Protein AF-A0A2M7GM64-F1 (afdb_monomer_lite)

Secondary structure (DSSP, 8-state):
-HHHHHHT--EEES-GGGT-SSHHHHHHHHHHH---EEETTBTT--HHHHHHHHHHHHHHHHHHHHHHHHHHHHHHHTT---S----HHHHHHHHHHHHHHHHHHHHHHHHHHHHHHHTT--SHHHHHHHHHHTT---TTSPPP-HHHHHHHHHHHH-

Structure (mmCIF, N/CA/C/O backbone):
data_AF-A0A2M7GM64-F1
#
_entry.id   AF-A0A2M7GM64-F1
#
loop_
_atom_site.group_PDB
_atom_site.id
_atom_site.type_symbol
_atom_site.label_atom_id
_atom_site.label_alt_id
_atom_site.label_comp_id
_atom_site.label_asym_id
_atom_site.label_entity_id
_atom_site.label_seq_id
_atom_site.pdbx_PDB_ins_code
_atom_site.Cartn_x
_atom_site.Cartn_y
_atom_site.Cartn_z
_atom_site.occupancy
_atom_site.B_iso_or_equiv
_atom_site.auth_seq_id
_atom_site.auth_comp_id
_atom_site.auth_asym_id
_atom_site.auth_atom_id
_atom_site.pdbx_PDB_model_num
AT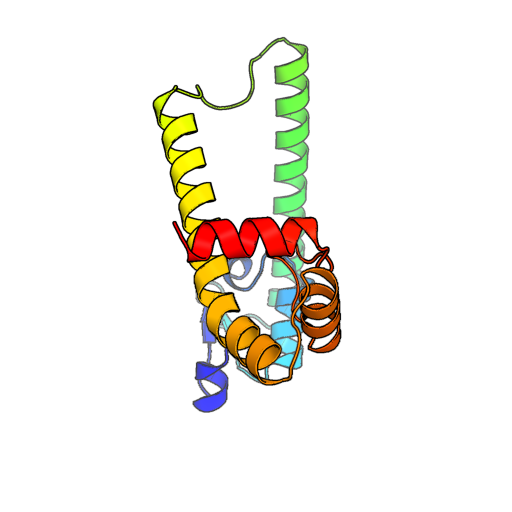OM 1 N N . MET A 1 1 ? -12.491 -4.111 -15.560 1.00 62.94 1 MET A N 1
ATOM 2 C CA . MET A 1 1 ? -12.936 -5.517 -15.694 1.00 62.94 1 MET A CA 1
ATOM 3 C C . MET A 1 1 ? -14.377 -5.752 -15.251 1.00 62.94 1 MET A C 1
ATOM 5 O O . MET A 1 1 ? -15.136 -6.250 -16.066 1.00 62.94 1 MET A O 1
ATOM 9 N N . ALA A 1 2 ? -14.797 -5.400 -14.023 1.00 67.88 2 ALA A N 1
ATOM 10 C CA . ALA A 1 2 ? -16.180 -5.653 -13.574 1.00 67.88 2 ALA A CA 1
ATOM 11 C C . ALA A 1 2 ? -17.247 -4.990 -14.472 1.00 67.88 2 ALA A C 1
ATOM 13 O O . ALA A 1 2 ? -18.184 -5.659 -14.893 1.00 67.88 2 ALA A O 1
ATOM 14 N N . ALA A 1 3 ? -17.039 -3.724 -14.851 1.00 73.88 3 ALA A N 1
ATOM 15 C CA . ALA A 1 3 ? -17.913 -3.019 -15.792 1.00 73.88 3 ALA A CA 1
ATOM 16 C C . ALA A 1 3 ? -17.928 -3.666 -17.192 1.00 73.88 3 ALA A C 1
ATOM 18 O O . ALA A 1 3 ? -18.992 -3.890 -17.756 1.00 73.88 3 ALA A O 1
ATOM 19 N N . CYS A 1 4 ? -16.761 -4.044 -17.727 1.00 74.38 4 CYS A N 1
ATOM 20 C CA . CYS A 1 4 ? -16.652 -4.684 -19.045 1.00 74.38 4 CYS A CA 1
ATOM 21 C C . CYS A 1 4 ? -17.359 -6.047 -19.091 1.00 74.38 4 CYS A C 1
ATOM 23 O O . CYS A 1 4 ? -18.018 -6.349 -20.080 1.00 74.38 4 CYS A O 1
ATOM 25 N N . ARG A 1 5 ? -17.287 -6.837 -18.008 1.00 72.19 5 ARG A N 1
ATOM 26 C CA . ARG A 1 5 ? -18.014 -8.113 -17.893 1.00 72.19 5 ARG A CA 1
ATOM 27 C C . ARG A 1 5 ? -19.528 -7.924 -17.889 1.00 72.19 5 ARG A C 1
ATOM 29 O O . ARG A 1 5 ? -20.221 -8.667 -18.572 1.00 72.19 5 ARG A O 1
ATOM 36 N N . GLY A 1 6 ? -20.034 -6.929 -17.157 1.00 75.00 6 GLY A N 1
ATOM 37 C CA . GLY A 1 6 ? -21.468 -6.619 -17.138 1.00 75.00 6 GLY A CA 1
ATOM 38 C C . GLY A 1 6 ? -21.998 -6.138 -18.492 1.00 75.00 6 GLY A C 1
ATOM 39 O O . GLY A 1 6 ? -23.138 -6.422 -18.838 1.00 75.00 6 GLY A O 1
ATOM 40 N N . LEU A 1 7 ? -21.152 -5.461 -19.274 1.00 80.12 7 LEU A N 1
ATOM 41 C CA . LEU A 1 7 ? -21.513 -4.863 -20.562 1.00 80.12 7 LEU A CA 1
ATOM 42 C C . LEU A 1 7 ? -21.130 -5.712 -21.785 1.00 80.12 7 LEU A C 1
ATOM 44 O O . LEU A 1 7 ? -21.384 -5.283 -22.905 1.00 80.12 7 LEU A O 1
ATOM 48 N N . ARG A 1 8 ? -20.493 -6.881 -21.597 1.00 76.25 8 ARG A N 1
ATOM 49 C CA . ARG A 1 8 ? -19.881 -7.680 -22.683 1.00 76.25 8 ARG A CA 1
ATOM 50 C C . ARG A 1 8 ? -19.005 -6.834 -23.624 1.00 76.25 8 ARG A C 1
ATOM 52 O O . ARG A 1 8 ? -19.008 -7.022 -24.836 1.00 76.25 8 ARG A O 1
ATOM 59 N N . ALA A 1 9 ? -18.276 -5.880 -23.054 1.00 82.62 9 ALA A N 1
ATOM 60 C CA . ALA A 1 9 ? -17.474 -4.920 -23.801 1.00 82.62 9 ALA A CA 1
ATOM 61 C C . ALA A 1 9 ? -16.009 -5.366 -23.904 1.00 82.62 9 ALA A C 1
ATOM 63 O O . ALA A 1 9 ? -15.458 -5.912 -22.947 1.00 82.62 9 ALA A O 1
ATOM 64 N N . THR A 1 10 ? -15.364 -5.056 -25.030 1.00 81.06 10 THR A N 1
ATOM 65 C CA . THR A 1 10 ? -13.920 -5.239 -25.244 1.00 81.06 10 THR A CA 1
ATOM 66 C C . THR A 1 10 ? -13.122 -4.223 -24.428 1.00 81.06 10 THR A C 1
ATOM 68 O O . THR A 1 10 ? -13.407 -3.024 -24.450 1.00 81.06 10 THR A O 1
ATOM 71 N N . LEU A 1 11 ? -12.099 -4.686 -23.712 1.00 84.50 11 LEU A N 1
ATOM 72 C CA . LEU A 1 11 ? -11.176 -3.824 -22.984 1.00 84.50 11 LEU A CA 1
ATOM 73 C C . LEU A 1 11 ? -10.037 -3.391 -23.911 1.00 84.50 11 LEU A C 1
ATOM 75 O O . LEU A 1 11 ? -9.201 -4.207 -24.287 1.00 84.50 11 LEU A O 1
ATOM 79 N N . ILE A 1 12 ? -9.972 -2.100 -24.229 1.00 85.75 12 ILE A N 1
ATOM 80 C CA . ILE A 1 12 ? -8.850 -1.525 -24.977 1.00 85.75 12 ILE A CA 1
ATOM 81 C C . ILE A 1 12 ? -7.821 -0.982 -23.990 1.00 85.75 12 ILE A C 1
ATOM 83 O O . ILE A 1 12 ? -8.150 -0.186 -23.107 1.00 85.75 12 ILE A O 1
ATOM 87 N N . VAL A 1 13 ? -6.567 -1.399 -24.140 1.00 85.12 13 VAL A N 1
ATOM 88 C CA . VAL A 1 13 ? -5.454 -0.964 -23.293 1.00 85.12 13 VAL A CA 1
ATOM 89 C C . VAL A 1 13 ? -4.352 -0.390 -24.169 1.00 85.12 13 VAL A C 1
ATOM 91 O O . VAL A 1 13 ? -4.024 -0.953 -25.203 1.00 85.12 13 VAL A O 1
ATOM 94 N N . ALA A 1 14 ? -3.747 0.726 -23.761 1.00 85.88 14 ALA A N 1
ATOM 95 C CA . ALA A 1 14 ? -2.684 1.349 -24.549 1.00 85.88 14 ALA A CA 1
ATOM 96 C C . ALA A 1 14 ? -1.501 0.390 -24.791 1.00 85.88 14 ALA A C 1
ATOM 98 O O . ALA A 1 14 ? -1.072 0.233 -25.927 1.00 85.88 14 ALA A O 1
ATOM 99 N N . LYS A 1 15 ? -1.011 -0.270 -23.730 1.00 78.81 15 LYS A N 1
ATOM 100 C CA . LYS A 1 15 ? 0.171 -1.148 -23.742 1.00 78.81 15 LYS A CA 1
ATOM 101 C C . LYS A 1 15 ? 0.041 -2.309 -22.746 1.00 78.81 15 LYS A C 1
ATOM 103 O O . LYS A 1 15 ? -0.656 -2.173 -21.738 1.00 78.81 15 LYS A O 1
ATOM 108 N N . ALA A 1 16 ? 0.751 -3.416 -22.977 1.00 71.44 16 ALA A N 1
ATOM 109 C CA . ALA A 1 16 ? 0.703 -4.619 -22.130 1.00 71.44 16 ALA A CA 1
ATOM 110 C C . ALA A 1 16 ? 1.081 -4.367 -20.654 1.00 71.44 16 ALA A C 1
ATOM 112 O O . ALA A 1 16 ? 0.449 -4.916 -19.749 1.00 71.44 16 ALA A O 1
ATOM 113 N N . ASP A 1 17 ? 2.030 -3.462 -20.388 1.00 71.62 17 ASP A N 1
ATOM 114 C CA . ASP A 1 17 ? 2.485 -3.096 -19.036 1.00 71.62 17 ASP A CA 1
ATOM 115 C C . ASP A 1 17 ? 1.405 -2.422 -18.168 1.00 71.62 17 ASP A C 1
ATOM 117 O O . ASP A 1 17 ? 1.552 -2.319 -16.947 1.00 71.62 17 ASP A O 1
ATOM 121 N N . ARG A 1 18 ? 0.294 -1.981 -18.772 1.00 76.19 18 ARG A N 1
ATOM 122 C CA . ARG A 1 18 ? -0.813 -1.314 -18.069 1.00 76.19 18 ARG A CA 1
ATOM 123 C C . ARG A 1 18 ? -1.845 -2.272 -17.491 1.00 76.19 18 ARG A C 1
ATOM 125 O O . ARG A 1 18 ? -2.623 -1.855 -16.636 1.00 76.19 18 ARG A O 1
ATOM 132 N N . LEU A 1 19 ? -1.837 -3.538 -17.906 1.00 73.75 19 LEU A N 1
ATOM 133 C CA . LEU A 1 19 ? -2.772 -4.546 -17.403 1.00 73.75 19 LEU A CA 1
ATOM 134 C C . LEU A 1 19 ? -2.315 -5.138 -16.057 1.00 73.75 19 LEU A C 1
ATOM 136 O O . LEU A 1 19 ? -3.130 -5.498 -15.208 1.00 73.75 19 LEU A O 1
ATOM 140 N N . GLY A 1 20 ? -1.002 -5.209 -15.827 1.00 70.56 20 GLY A N 1
ATOM 141 C CA . GLY A 1 20 ? -0.449 -5.734 -14.587 1.00 70.56 20 GLY A CA 1
ATOM 142 C C . GLY A 1 20 ? 1.075 -5.691 -14.540 1.00 70.56 20 GLY A C 1
ATOM 143 O O . GLY A 1 20 ? 1.751 -5.760 -15.555 1.00 70.56 20 GLY A O 1
ATOM 144 N N . ARG A 1 21 ? 1.628 -5.635 -13.323 1.00 68.88 21 ARG A N 1
ATOM 145 C CA . ARG A 1 21 ? 3.086 -5.647 -13.083 1.00 68.88 21 ARG A CA 1
ATOM 146 C C . ARG A 1 21 ? 3.740 -7.030 -13.236 1.00 68.88 21 ARG A C 1
ATOM 148 O O . ARG A 1 21 ? 4.942 -7.150 -13.043 1.00 68.88 21 ARG A O 1
ATOM 155 N N . ARG A 1 22 ? 2.947 -8.079 -13.470 1.00 78.44 22 ARG A N 1
ATOM 156 C CA . ARG A 1 22 ? 3.386 -9.478 -13.562 1.00 78.44 22 ARG A CA 1
ATOM 157 C C . ARG A 1 22 ? 2.746 -10.116 -14.786 1.00 78.44 22 ARG A C 1
ATOM 159 O O . ARG A 1 22 ? 1.529 -10.023 -14.930 1.00 78.44 22 ARG A O 1
ATOM 166 N N . ALA A 1 23 ? 3.536 -10.813 -15.592 1.00 77.12 23 ALA A N 1
ATOM 167 C CA . ALA A 1 23 ? 3.078 -11.546 -16.765 1.00 77.12 23 ALA A CA 1
ATOM 168 C C . ALA A 1 23 ? 2.011 -12.587 -16.402 1.00 77.12 23 ALA A C 1
ATOM 170 O O . ALA A 1 23 ? 0.998 -12.687 -17.082 1.00 77.12 23 ALA A O 1
ATOM 171 N N . SER A 1 24 ? 2.162 -13.267 -15.259 1.00 78.31 24 SER A N 1
ATOM 172 C CA . SER A 1 24 ? 1.155 -14.211 -14.754 1.00 78.31 24 SER A CA 1
ATOM 173 C C . SER A 1 24 ? -0.203 -13.565 -14.477 1.00 78.31 24 SER A C 1
ATOM 175 O O . SER A 1 24 ? -1.231 -14.217 -14.612 1.00 78.31 24 SER A O 1
ATOM 177 N N . HIS A 1 25 ? -0.226 -12.279 -14.116 1.00 77.94 25 HIS A N 1
ATOM 178 C CA . HIS A 1 25 ? -1.478 -11.550 -13.950 1.00 77.94 25 HIS A CA 1
ATOM 179 C C . HIS A 1 25 ? -2.096 -11.209 -15.307 1.00 77.94 25 HIS A C 1
ATOM 181 O O . HIS A 1 25 ? -3.303 -11.317 -15.450 1.00 77.94 25 HIS A O 1
ATOM 187 N N . VAL A 1 26 ? -1.287 -10.839 -16.303 1.00 76.94 26 VAL A N 1
ATOM 188 C CA . VAL A 1 26 ? -1.772 -10.553 -17.663 1.00 76.94 26 VAL A CA 1
ATOM 189 C C . VAL A 1 26 ? -2.371 -11.807 -18.299 1.00 76.94 26 VAL A C 1
ATOM 191 O O . VAL A 1 26 ? -3.513 -11.770 -18.742 1.00 76.94 26 VAL A O 1
ATOM 194 N N . LEU A 1 27 ? -1.648 -12.926 -18.248 1.00 76.56 27 LEU A N 1
ATOM 195 C CA . LEU A 1 27 ? -2.114 -14.224 -18.742 1.00 76.56 27 LEU A CA 1
ATOM 196 C C . LEU A 1 27 ? -3.354 -14.700 -17.983 1.00 76.56 27 LEU A C 1
ATOM 198 O O . LEU A 1 27 ? -4.373 -15.000 -18.589 1.00 76.56 27 LEU A O 1
ATOM 202 N N . GLY A 1 28 ? -3.328 -14.634 -16.648 1.00 77.38 28 GLY A N 1
ATOM 203 C CA . GLY A 1 28 ? -4.492 -14.978 -15.838 1.00 77.38 28 GLY A CA 1
ATOM 204 C C . GLY A 1 28 ? -5.711 -14.094 -16.116 1.00 77.38 28 GLY A C 1
ATOM 205 O O . GLY A 1 28 ? -6.836 -14.533 -15.897 1.00 77.38 28 GLY A O 1
ATOM 206 N N . LEU A 1 29 ? -5.528 -12.862 -16.596 1.00 75.44 29 LEU A N 1
ATOM 207 C CA . LEU A 1 29 ? -6.640 -12.017 -17.021 1.00 75.44 29 LEU A CA 1
ATOM 208 C C . LEU A 1 29 ? -7.178 -12.449 -18.384 1.00 75.44 29 LEU A C 1
ATOM 210 O O . LEU A 1 29 ? -8.394 -12.505 -18.524 1.00 75.44 29 LEU A O 1
ATOM 214 N N . ILE A 1 30 ? -6.323 -12.780 -19.346 1.00 73.94 30 ILE A N 1
ATOM 215 C CA . ILE A 1 30 ? -6.754 -13.285 -20.659 1.00 73.94 30 ILE A CA 1
ATOM 216 C C . ILE A 1 30 ? -7.531 -14.598 -20.479 1.00 73.94 30 ILE A C 1
ATOM 218 O O . ILE A 1 30 ? -8.669 -14.694 -20.932 1.00 73.94 30 ILE A O 1
ATOM 222 N N . ASP A 1 31 ? -6.998 -15.523 -19.678 1.00 73.50 31 ASP A N 1
ATOM 223 C CA . ASP A 1 31 ? -7.591 -16.848 -19.471 1.00 73.50 31 ASP A CA 1
ATOM 224 C C . ASP A 1 31 ? -8.890 -16.814 -18.644 1.00 73.50 31 ASP A C 1
ATOM 226 O O . ASP A 1 31 ? -9.861 -17.492 -18.970 1.00 73.50 31 ASP A O 1
ATOM 230 N N . ASN A 1 32 ? -8.941 -16.034 -17.553 1.00 68.25 32 ASN A N 1
ATOM 231 C CA . ASN A 1 32 ? -10.033 -16.148 -16.571 1.00 68.25 32 ASN A CA 1
ATOM 232 C C . ASN A 1 32 ? -11.127 -15.083 -16.699 1.00 68.25 32 ASN A C 1
ATOM 234 O O . ASN A 1 32 ? -12.148 -15.169 -16.013 1.00 68.25 32 ASN A O 1
ATOM 238 N N . SER A 1 33 ? -10.915 -14.013 -17.471 1.00 62.91 33 SER A N 1
ATOM 239 C CA . SER A 1 33 ? -11.844 -12.877 -17.434 1.00 62.91 33 SER A CA 1
ATOM 240 C C . SER A 1 33 ? -12.971 -12.945 -18.460 1.00 62.91 33 SER A C 1
ATOM 242 O O . SER A 1 33 ? -13.962 -12.241 -18.259 1.00 62.91 33 SER A O 1
ATOM 244 N N . ASN A 1 34 ? -12.855 -13.786 -19.497 1.00 66.88 34 ASN A N 1
ATOM 245 C CA . ASN A 1 34 ? -13.790 -13.884 -20.628 1.00 66.88 34 ASN A CA 1
ATOM 246 C C . ASN A 1 34 ? -14.123 -12.514 -21.268 1.00 66.88 34 ASN A C 1
ATOM 248 O O . ASN A 1 34 ? -15.201 -12.315 -21.827 1.00 66.88 34 ASN A O 1
ATOM 252 N N . VAL A 1 35 ? -13.220 -11.537 -21.118 1.00 73.94 35 VAL A N 1
ATOM 253 C CA . VAL A 1 35 ? -13.314 -10.191 -21.690 1.00 73.94 35 VAL A CA 1
ATOM 254 C C . VAL A 1 35 ? -12.267 -10.107 -22.796 1.00 73.94 35 VAL A C 1
ATOM 256 O O . VAL A 1 35 ? -11.088 -10.278 -22.488 1.00 73.94 35 VAL A O 1
ATOM 259 N N . PRO A 1 36 ? -12.648 -9.805 -24.050 1.00 74.81 36 PRO A N 1
ATOM 260 C CA . PRO A 1 36 ? -11.676 -9.581 -25.111 1.00 74.81 36 PRO A CA 1
ATOM 261 C C . PRO A 1 36 ? -10.789 -8.389 -24.745 1.00 74.81 36 PRO A C 1
ATOM 263 O O . PRO A 1 36 ? -11.302 -7.310 -24.430 1.00 74.81 36 PRO A O 1
ATOM 266 N N . VAL A 1 37 ? -9.469 -8.574 -24.758 1.00 78.94 37 VAL A N 1
ATOM 267 C CA . VAL A 1 37 ? -8.497 -7.508 -24.487 1.00 78.94 37 VAL A CA 1
ATOM 268 C C . VAL A 1 37 ? -7.776 -7.170 -25.782 1.00 78.94 37 VAL A C 1
ATOM 270 O O . VAL A 1 37 ? -7.166 -8.038 -26.392 1.00 78.94 37 VAL A O 1
ATOM 273 N N . VAL A 1 38 ? -7.826 -5.902 -26.184 1.00 82.81 38 VAL A N 1
ATOM 274 C CA . VAL A 1 38 ? -7.111 -5.397 -27.360 1.00 82.81 38 VAL A CA 1
ATOM 275 C C . VAL A 1 38 ? -6.074 -4.386 -26.902 1.00 82.81 38 VAL A C 1
ATOM 277 O O . VAL A 1 38 ? -6.387 -3.432 -26.185 1.00 82.81 38 VAL A O 1
ATOM 280 N N . PHE A 1 39 ? -4.831 -4.573 -27.334 1.00 85.31 39 PHE A N 1
ATOM 281 C CA . PHE A 1 39 ? -3.771 -3.605 -27.091 1.00 85.31 39 PHE A CA 1
ATOM 282 C C . PHE A 1 39 ? -3.686 -2.632 -28.262 1.00 85.31 39 PHE A C 1
ATOM 284 O O . PHE A 1 39 ? -3.498 -3.051 -29.398 1.00 85.31 39 PHE A O 1
ATOM 291 N N . ALA A 1 40 ? -3.793 -1.329 -28.001 1.00 85.00 40 ALA A N 1
ATOM 292 C CA . ALA A 1 40 ? -3.777 -0.308 -29.051 1.00 85.00 40 ALA A CA 1
ATOM 293 C C . ALA A 1 40 ? -2.464 -0.311 -29.857 1.00 85.00 40 ALA A C 1
ATOM 295 O O . ALA A 1 40 ? -2.472 -0.037 -31.051 1.00 85.00 40 ALA A O 1
ATOM 296 N N . GLU A 1 41 ? -1.343 -0.662 -29.220 1.00 84.69 41 GLU A N 1
ATOM 297 C CA . GLU A 1 41 ? -0.049 -0.836 -29.893 1.00 84.69 41 GLU A CA 1
ATOM 298 C C . GLU A 1 41 ? 0.046 -2.096 -30.758 1.00 84.69 41 GLU A C 1
ATOM 300 O O . GLU A 1 41 ? 0.913 -2.175 -31.625 1.00 84.69 41 GLU A O 1
ATOM 305 N N . MET A 1 42 ? -0.790 -3.101 -30.497 1.00 82.00 42 MET A N 1
ATOM 306 C CA . MET A 1 42 ? -0.780 -4.372 -31.219 1.00 82.00 42 MET A CA 1
ATOM 307 C C . MET A 1 42 ? -2.218 -4.864 -31.428 1.00 82.00 42 MET A C 1
ATOM 309 O O . MET A 1 42 ? -2.639 -5.828 -30.786 1.00 82.00 42 MET A O 1
ATOM 313 N N . PRO A 1 43 ? -2.997 -4.204 -32.304 1.00 82.06 43 PRO A N 1
ATOM 314 C CA . PRO A 1 43 ? -4.434 -4.461 -32.408 1.00 82.06 43 PRO A CA 1
ATOM 315 C C . PRO A 1 43 ? -4.782 -5.895 -32.822 1.00 82.06 43 PRO A C 1
ATOM 317 O O . PRO A 1 43 ? -5.850 -6.386 -32.477 1.00 82.06 43 PRO A O 1
ATOM 320 N N . ASN A 1 44 ? -3.864 -6.557 -33.533 1.00 84.19 44 ASN A N 1
ATOM 321 C CA . ASN A 1 44 ? -4.037 -7.900 -34.088 1.00 84.19 44 ASN A CA 1
ATOM 322 C C . ASN A 1 44 ? -3.152 -8.951 -33.396 1.00 84.19 44 ASN A C 1
ATOM 324 O O . ASN A 1 44 ? -2.942 -10.020 -33.964 1.00 84.19 44 ASN A O 1
ATOM 328 N N . ALA A 1 45 ? -2.573 -8.642 -32.230 1.00 81.44 45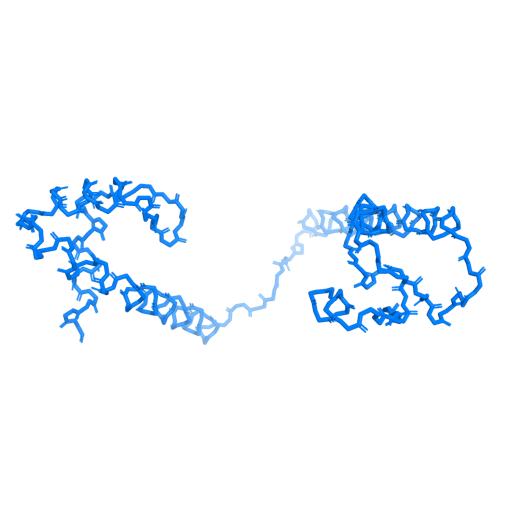 ALA A N 1
ATOM 329 C CA . ALA A 1 45 ? -1.722 -9.601 -31.535 1.00 81.44 45 ALA A CA 1
ATOM 330 C C . ALA A 1 45 ? -2.538 -10.793 -31.028 1.00 81.44 45 ALA A C 1
ATOM 332 O O . ALA A 1 45 ? -3.581 -10.631 -30.397 1.00 81.44 45 ALA A O 1
ATOM 333 N N . SER A 1 46 ? -2.016 -11.985 -31.276 1.00 83.12 46 SER A N 1
ATOM 334 C CA . SER A 1 46 ? -2.479 -13.228 -30.674 1.00 83.12 46 SER A CA 1
ATOM 335 C C . SER A 1 46 ? -2.192 -13.266 -29.171 1.00 83.12 46 SER A C 1
ATOM 337 O O . SER A 1 46 ? -1.266 -12.616 -28.672 1.00 83.12 46 SER A O 1
ATOM 339 N N . ASP A 1 47 ? -2.932 -14.103 -28.443 1.00 78.44 47 ASP A N 1
ATOM 340 C CA . ASP A 1 47 ? -2.721 -14.314 -27.004 1.00 78.44 47 ASP A CA 1
ATOM 341 C C . ASP A 1 47 ? -1.285 -14.768 -26.689 1.00 78.44 47 ASP A C 1
ATOM 343 O O . ASP A 1 47 ? -0.699 -14.353 -25.686 1.00 78.44 47 ASP A O 1
ATOM 347 N N . LEU A 1 48 ? -0.677 -15.555 -27.587 1.00 82.31 48 LEU A N 1
ATOM 348 C CA . LEU A 1 48 ? 0.724 -15.968 -27.494 1.00 82.31 48 LEU A CA 1
ATOM 349 C C . LEU A 1 48 ? 1.673 -14.763 -27.548 1.00 82.31 48 LEU A C 1
ATOM 351 O O . LEU A 1 48 ? 2.564 -14.643 -26.706 1.00 82.31 48 LEU A O 1
ATOM 355 N N . GLU A 1 49 ? 1.490 -13.862 -28.512 1.00 83.12 49 GLU A N 1
ATOM 356 C CA . GLU A 1 49 ? 2.326 -12.664 -28.666 1.00 83.12 49 GLU A CA 1
ATOM 357 C C . GLU A 1 49 ? 2.183 -11.722 -27.469 1.00 83.12 49 GLU A C 1
ATOM 359 O O . GLU A 1 49 ? 3.180 -11.189 -26.970 1.00 83.12 49 GLU A O 1
ATOM 364 N N . ILE A 1 50 ? 0.959 -11.566 -26.961 1.00 80.75 50 ILE A N 1
ATOM 365 C CA . ILE A 1 50 ? 0.677 -10.795 -25.748 1.00 80.75 50 ILE A CA 1
ATOM 366 C C . ILE A 1 50 ? 1.399 -11.416 -24.547 1.00 80.75 50 ILE A C 1
ATOM 368 O O . ILE A 1 50 ? 2.049 -10.702 -23.779 1.00 80.75 50 ILE A O 1
ATOM 372 N N . GLY A 1 51 ? 1.329 -12.741 -24.400 1.00 80.50 51 GLY A N 1
ATOM 373 C CA . GLY A 1 51 ? 2.000 -13.484 -23.339 1.00 80.50 51 GLY A CA 1
ATOM 374 C C . GLY A 1 51 ? 3.519 -13.335 -23.379 1.00 80.50 51 GLY A C 1
ATOM 375 O O . GLY A 1 51 ? 4.130 -12.954 -22.378 1.00 80.50 51 GLY A O 1
ATOM 376 N N . ILE A 1 52 ? 4.128 -13.562 -24.546 1.00 85.38 52 ILE A N 1
ATOM 377 C CA . ILE A 1 52 ? 5.573 -13.399 -24.758 1.00 85.38 52 ILE A CA 1
ATOM 378 C C . ILE A 1 52 ? 5.995 -11.967 -24.427 1.00 85.38 52 ILE A C 1
ATOM 380 O O . ILE A 1 52 ? 6.943 -11.759 -23.669 1.00 85.38 52 ILE A O 1
ATOM 384 N N . ARG A 1 53 ? 5.268 -10.962 -24.928 1.00 80.62 53 ARG A N 1
ATOM 385 C CA . ARG A 1 53 ? 5.586 -9.557 -24.656 1.00 80.62 53 ARG A CA 1
ATOM 386 C C . ARG A 1 53 ? 5.434 -9.209 -23.175 1.00 80.62 53 ARG A C 1
ATOM 388 O O . ARG A 1 53 ? 6.262 -8.469 -22.647 1.00 80.62 53 ARG A O 1
ATOM 395 N N . ALA A 1 54 ? 4.432 -9.753 -22.487 1.00 81.94 54 ALA A N 1
ATOM 396 C CA . ALA A 1 54 ? 4.267 -9.556 -21.049 1.00 81.94 54 ALA A CA 1
ATOM 397 C C . ALA A 1 54 ? 5.441 -10.150 -20.250 1.00 81.94 54 ALA A C 1
ATOM 399 O O . ALA A 1 54 ? 5.910 -9.526 -19.296 1.00 81.94 54 ALA A O 1
ATOM 400 N N . ILE A 1 55 ? 5.943 -11.323 -20.653 1.00 85.69 55 ILE A N 1
ATOM 401 C CA . ILE A 1 55 ? 7.126 -11.956 -20.047 1.00 85.69 55 ILE A CA 1
ATOM 402 C C . ILE A 1 55 ? 8.374 -11.100 -20.284 1.00 85.69 55 ILE A C 1
ATOM 404 O O . ILE A 1 55 ? 9.092 -10.800 -19.331 1.00 85.69 55 ILE A O 1
ATOM 408 N N . LEU A 1 56 ? 8.599 -10.655 -21.524 1.00 85.94 56 LEU A N 1
ATOM 409 C CA . LEU A 1 56 ? 9.734 -9.796 -21.872 1.00 85.94 56 LEU A CA 1
ATOM 410 C C . LEU A 1 56 ? 9.717 -8.480 -21.082 1.00 85.94 56 LEU A C 1
ATOM 412 O O . LEU A 1 56 ? 10.729 -8.102 -20.499 1.00 85.94 56 LEU A O 1
ATOM 416 N N . ALA A 1 57 ? 8.559 -7.822 -20.989 1.00 82.69 57 ALA A N 1
ATOM 417 C CA . ALA A 1 57 ? 8.409 -6.587 -20.223 1.00 82.69 57 ALA A CA 1
ATOM 418 C C . ALA A 1 57 ? 8.670 -6.793 -18.719 1.00 82.69 57 ALA A C 1
ATOM 420 O O . ALA A 1 57 ? 9.269 -5.940 -18.060 1.00 82.69 57 ALA A O 1
ATOM 421 N N . GLN A 1 58 ? 8.239 -7.929 -18.155 1.00 85.25 58 GLN A N 1
ATOM 422 C CA . GLN A 1 58 ? 8.531 -8.269 -16.762 1.00 85.25 58 GLN A CA 1
ATOM 423 C C . GLN A 1 58 ? 10.037 -8.460 -16.535 1.00 85.25 58 GLN A C 1
ATOM 425 O O . GLN A 1 58 ? 10.565 -7.991 -15.524 1.00 85.25 58 GLN A O 1
ATOM 430 N N . GLU A 1 59 ? 10.715 -9.143 -17.453 1.00 89.56 59 GLU A N 1
ATOM 431 C CA . GLU A 1 59 ? 12.153 -9.385 -17.369 1.00 89.56 59 GLU A CA 1
ATOM 432 C C . GLU A 1 59 ? 12.956 -8.087 -17.502 1.00 89.56 59 GLU A C 1
ATOM 434 O O . GLU A 1 59 ? 13.841 -7.819 -16.690 1.00 89.56 59 GLU A O 1
ATOM 439 N N . GLU A 1 60 ? 12.588 -7.215 -18.440 1.00 87.62 60 GLU A N 1
ATOM 440 C CA . GLU A 1 60 ? 13.194 -5.890 -18.580 1.00 87.62 60 GLU A CA 1
ATOM 441 C C . GLU A 1 60 ? 13.051 -5.069 -17.288 1.00 87.62 60 GLU A C 1
ATOM 443 O O . GLU A 1 60 ? 14.029 -4.520 -16.772 1.00 87.62 60 GLU A O 1
ATOM 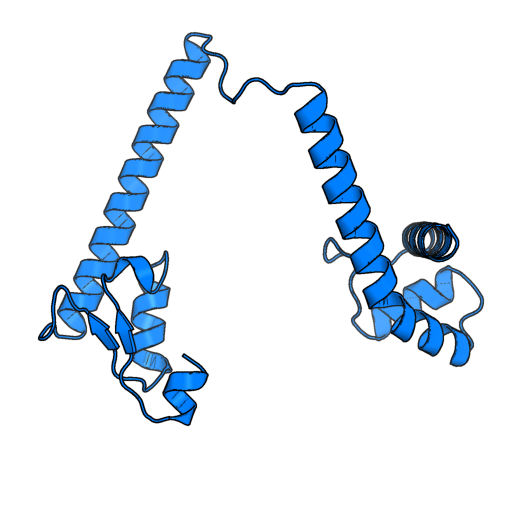448 N N . ALA A 1 61 ? 11.855 -5.049 -16.694 1.00 86.19 61 ALA A N 1
ATOM 449 C CA . ALA A 1 61 ? 11.621 -4.367 -15.425 1.00 86.19 61 ALA A CA 1
ATOM 450 C C . ALA A 1 61 ? 12.468 -4.953 -14.277 1.00 86.19 61 ALA A C 1
ATOM 452 O O . ALA A 1 61 ? 12.964 -4.202 -13.425 1.00 86.19 61 ALA A O 1
ATOM 453 N N . ARG A 1 62 ? 12.660 -6.281 -14.251 1.00 89.81 62 ARG A N 1
ATOM 454 C CA . ARG A 1 62 ? 13.530 -6.962 -13.280 1.00 89.81 62 ARG A CA 1
ATOM 455 C C . ARG A 1 62 ? 14.982 -6.515 -13.448 1.00 89.81 62 ARG A C 1
ATOM 457 O O . ARG A 1 62 ? 15.586 -6.082 -12.465 1.00 89.81 62 ARG A O 1
ATOM 464 N N . LEU A 1 63 ? 15.504 -6.536 -14.673 1.00 93.56 63 LEU A N 1
ATOM 465 C CA . LEU A 1 63 ? 16.878 -6.132 -14.988 1.00 93.56 63 LEU A CA 1
ATOM 466 C C . LEU A 1 63 ? 17.138 -4.657 -14.662 1.00 93.56 63 LEU A C 1
ATOM 468 O O . LEU A 1 63 ? 18.159 -4.329 -14.051 1.00 93.56 63 LEU A O 1
ATOM 472 N N . ILE A 1 64 ? 16.200 -3.763 -14.992 1.00 90.50 64 ILE A N 1
ATOM 473 C CA . ILE A 1 64 ? 16.275 -2.347 -14.601 1.00 90.50 64 ILE A CA 1
ATOM 474 C C . ILE A 1 64 ? 16.357 -2.238 -13.078 1.00 90.50 64 ILE A C 1
ATOM 476 O O . ILE A 1 64 ? 17.247 -1.566 -12.553 1.00 90.50 64 ILE A O 1
ATOM 480 N N . SER A 1 65 ? 15.480 -2.937 -12.349 1.00 92.12 65 SER A N 1
ATOM 481 C CA . SER A 1 65 ? 15.507 -2.917 -10.886 1.00 92.12 65 SER A CA 1
ATOM 482 C C . SER A 1 65 ? 16.835 -3.420 -10.323 1.00 92.12 65 SER A C 1
ATOM 484 O O . SER A 1 65 ? 17.318 -2.845 -9.346 1.00 92.12 65 SER A O 1
ATOM 486 N N . GLU A 1 66 ? 17.399 -4.489 -10.877 1.00 95.94 66 GLU A N 1
ATOM 487 C CA . GLU A 1 66 ? 18.670 -5.064 -10.432 1.00 95.94 66 GLU A CA 1
ATOM 488 C C . GLU A 1 66 ? 19.824 -4.098 -10.660 1.00 95.94 66 GLU A C 1
ATOM 490 O O . GLU A 1 66 ? 20.578 -3.799 -9.728 1.00 95.94 66 GLU A O 1
ATOM 495 N N . ARG A 1 67 ? 19.902 -3.519 -11.860 1.00 96.19 67 ARG A N 1
ATOM 496 C CA . ARG A 1 67 ? 20.919 -2.527 -12.204 1.00 96.19 67 ARG A CA 1
ATOM 497 C C . ARG A 1 67 ? 20.819 -1.294 -11.311 1.00 96.19 67 ARG A C 1
ATOM 499 O O . ARG A 1 67 ? 21.837 -0.837 -10.794 1.00 96.19 67 ARG A O 1
ATOM 506 N N . THR A 1 68 ? 19.612 -0.779 -11.070 1.00 95.00 68 THR A N 1
ATOM 507 C CA . THR A 1 68 ? 19.405 0.366 -10.174 1.00 95.00 68 THR A CA 1
ATOM 508 C C . THR A 1 68 ? 19.809 0.032 -8.741 1.00 95.00 68 THR A C 1
ATOM 510 O O . THR A 1 68 ? 20.514 0.820 -8.117 1.00 95.00 68 THR A O 1
ATOM 513 N N . LYS A 1 69 ? 19.426 -1.137 -8.212 1.00 94.75 69 LYS A N 1
ATOM 514 C CA . LYS A 1 69 ? 19.818 -1.563 -6.857 1.00 94.75 69 LYS A CA 1
ATOM 515 C C . LYS A 1 69 ? 21.334 -1.684 -6.719 1.00 94.75 69 LYS A C 1
ATOM 517 O O . LYS A 1 69 ? 21.881 -1.189 -5.737 1.00 94.75 69 LYS A O 1
ATOM 522 N N . SER A 1 70 ? 22.002 -2.280 -7.706 1.00 95.12 70 SER A N 1
ATOM 523 C CA . SER A 1 70 ? 23.463 -2.387 -7.744 1.00 95.12 70 SER A CA 1
ATOM 524 C C . SER A 1 70 ? 24.128 -1.005 -7.775 1.00 95.12 70 SER A C 1
ATOM 526 O O . SER A 1 70 ? 24.986 -0.701 -6.943 1.00 95.12 70 SER A O 1
ATOM 528 N N . ALA A 1 71 ? 23.657 -0.108 -8.647 1.00 94.62 71 ALA A N 1
ATOM 529 C CA . ALA A 1 71 ? 24.167 1.258 -8.738 1.00 94.62 71 ALA A CA 1
ATOM 530 C C . ALA A 1 71 ? 23.964 2.052 -7.434 1.00 94.62 71 ALA A C 1
ATOM 532 O O . ALA A 1 71 ? 24.877 2.752 -6.991 1.00 94.62 71 ALA A O 1
ATOM 533 N N . LEU A 1 72 ? 22.800 1.917 -6.790 1.00 94.69 72 LEU A N 1
ATOM 534 C CA . LEU A 1 72 ? 22.505 2.539 -5.498 1.00 94.69 72 LEU A CA 1
ATOM 535 C C . LEU A 1 72 ? 23.386 1.973 -4.379 1.00 94.69 72 LEU A C 1
ATOM 537 O O . LEU A 1 72 ? 23.890 2.740 -3.562 1.00 94.69 72 LEU A O 1
ATOM 541 N N . ALA A 1 73 ? 23.611 0.657 -4.344 1.00 93.81 73 ALA A N 1
ATOM 542 C CA . ALA A 1 73 ? 24.498 0.028 -3.367 1.00 93.81 73 ALA A CA 1
ATOM 543 C C . ALA A 1 73 ? 25.940 0.538 -3.510 1.00 93.81 73 ALA A C 1
ATOM 545 O O . ALA A 1 73 ? 26.555 0.922 -2.515 1.00 93.81 73 ALA A O 1
ATOM 546 N N . ALA A 1 74 ? 26.439 0.636 -4.744 1.00 94.94 74 ALA A N 1
ATOM 547 C CA . ALA A 1 74 ? 27.757 1.190 -5.032 1.00 94.94 74 ALA A CA 1
ATOM 548 C C . ALA A 1 74 ? 27.846 2.695 -4.711 1.00 94.94 74 ALA A C 1
ATOM 550 O O . ALA A 1 74 ? 28.861 3.171 -4.215 1.00 94.94 74 ALA A O 1
ATOM 551 N N . ALA A 1 75 ? 26.790 3.473 -4.964 1.00 91.88 75 ALA A N 1
ATOM 552 C CA . ALA A 1 75 ? 26.747 4.878 -4.559 1.00 91.88 75 ALA A CA 1
ATOM 553 C C . ALA A 1 75 ? 26.794 5.021 -3.030 1.00 91.88 75 ALA A C 1
ATOM 555 O O . ALA A 1 75 ? 27.542 5.846 -2.511 1.00 91.88 75 ALA A O 1
ATOM 556 N N . LYS A 1 76 ? 26.051 4.175 -2.308 1.00 92.62 76 LYS A N 1
ATOM 557 C CA . LYS A 1 76 ? 26.039 4.151 -0.844 1.00 92.62 76 LYS A CA 1
ATOM 558 C C . LYS A 1 76 ? 27.401 3.768 -0.261 1.00 92.62 76 LYS A C 1
ATOM 560 O O . LYS A 1 76 ? 27.817 4.390 0.710 1.00 92.62 76 LYS A O 1
ATOM 565 N N . SER A 1 77 ? 28.105 2.789 -0.840 1.00 92.19 77 SER A N 1
ATOM 566 C CA . SER A 1 77 ? 29.454 2.416 -0.382 1.00 92.19 77 SER A CA 1
ATOM 567 C C . SER A 1 77 ? 30.483 3.524 -0.623 1.00 92.19 77 SER A C 1
ATOM 569 O O . SER A 1 77 ? 31.382 3.699 0.190 1.00 92.19 77 SER A O 1
ATOM 571 N N . ARG A 1 78 ? 30.300 4.337 -1.673 1.00 93.75 78 ARG A N 1
ATOM 572 C CA . ARG A 1 78 ? 31.062 5.579 -1.905 1.00 93.75 78 ARG A CA 1
ATOM 573 C C . ARG A 1 78 ? 30.668 6.739 -0.976 1.00 93.75 78 ARG A C 1
ATOM 575 O O . ARG A 1 78 ? 31.165 7.845 -1.148 1.00 93.75 78 ARG A O 1
ATOM 582 N N . GLY A 1 79 ? 29.762 6.520 -0.022 1.00 89.25 79 GLY A N 1
ATOM 583 C CA . GLY A 1 79 ? 29.323 7.536 0.936 1.00 89.25 79 GLY A CA 1
ATOM 584 C C . GLY A 1 79 ? 28.200 8.450 0.440 1.00 89.25 79 GLY A C 1
ATOM 585 O O . GLY A 1 79 ? 27.849 9.405 1.131 1.00 89.25 79 GLY A O 1
ATOM 586 N N . ALA A 1 80 ? 27.589 8.178 -0.721 1.00 88.62 80 ALA A N 1
ATOM 587 C CA . ALA A 1 80 ? 26.447 8.963 -1.180 1.00 88.62 80 ALA A CA 1
ATOM 588 C C . ALA A 1 80 ? 25.241 8.756 -0.248 1.00 88.62 80 ALA A C 1
ATOM 590 O O . ALA A 1 80 ? 24.786 7.629 -0.016 1.00 88.62 80 ALA A O 1
ATOM 591 N N . LYS A 1 81 ? 24.683 9.858 0.263 1.00 85.44 81 LYS A N 1
ATOM 592 C CA . LYS A 1 81 ? 23.456 9.836 1.062 1.00 85.44 81 LYS A CA 1
ATOM 593 C C . LYS A 1 81 ? 22.260 9.583 0.144 1.00 85.44 81 LYS A C 1
ATOM 595 O O . LYS A 1 81 ? 21.879 10.443 -0.642 1.00 85.44 81 LYS A O 1
ATOM 600 N N . LEU A 1 82 ? 21.672 8.394 0.247 1.00 84.44 82 LEU A N 1
ATOM 601 C CA . LEU A 1 82 ? 20.459 8.035 -0.487 1.00 84.44 82 LEU A CA 1
ATOM 602 C C . LEU A 1 82 ? 19.201 8.547 0.234 1.00 84.44 82 LEU A C 1
ATOM 604 O O . LEU A 1 82 ? 19.120 8.507 1.463 1.00 84.44 82 LEU A O 1
ATOM 608 N N . GLY A 1 83 ? 18.198 8.956 -0.546 1.00 79.62 83 GLY A N 1
ATOM 609 C CA . GLY A 1 83 ? 16.938 9.530 -0.063 1.00 79.62 83 GLY A CA 1
ATOM 610 C C . GLY A 1 83 ? 16.872 11.051 -0.238 1.00 79.62 83 GLY A C 1
ATOM 611 O O . GLY A 1 83 ? 17.896 11.722 -0.300 1.00 79.62 83 GLY A O 1
ATOM 612 N N . GLY A 1 84 ? 15.656 11.594 -0.345 1.00 77.75 84 GLY A N 1
ATOM 613 C CA . GLY A 1 84 ? 15.442 13.042 -0.423 1.00 77.75 84 GLY A CA 1
ATOM 614 C C . GLY A 1 84 ? 15.710 13.748 0.915 1.00 77.75 84 GLY A C 1
ATOM 615 O O . GLY A 1 84 ? 15.677 13.095 1.967 1.00 77.75 84 GLY A O 1
ATOM 616 N N . PRO A 1 85 ? 15.965 15.070 0.909 1.00 68.38 85 PRO A N 1
ATOM 617 C CA . PRO A 1 85 ? 16.068 15.847 2.137 1.00 68.38 85 PRO A CA 1
ATOM 618 C C . PRO A 1 85 ? 14.730 15.779 2.875 1.00 68.38 85 PRO A C 1
ATOM 620 O O . PRO A 1 85 ? 13.723 16.292 2.393 1.00 68.38 85 PRO A O 1
ATOM 623 N N . ARG A 1 86 ? 14.717 15.119 4.038 1.00 74.94 86 ARG A N 1
ATOM 624 C CA . ARG A 1 86 ? 13.551 15.120 4.922 1.00 74.94 86 ARG A CA 1
ATOM 625 C C . ARG A 1 86 ? 13.547 16.401 5.737 1.00 74.94 86 ARG A C 1
ATOM 627 O O . ARG A 1 86 ? 14.345 16.536 6.661 1.00 74.94 86 ARG A O 1
ATOM 634 N N . THR A 1 87 ? 12.686 17.338 5.364 1.00 81.38 87 THR A N 1
ATOM 635 C CA . THR A 1 87 ? 12.450 18.571 6.124 1.00 81.38 87 THR A CA 1
ATOM 636 C C . THR A 1 87 ? 11.540 18.294 7.323 1.00 81.38 87 THR A C 1
ATOM 638 O O . THR A 1 87 ? 10.817 17.297 7.346 1.00 81.38 87 THR A O 1
ATOM 641 N N . ALA A 1 88 ? 11.555 19.178 8.327 1.00 81.62 88 ALA A N 1
ATOM 642 C CA . ALA A 1 88 ? 10.642 19.089 9.471 1.00 81.62 88 ALA A CA 1
ATOM 643 C C . ALA A 1 88 ? 9.162 19.058 9.031 1.00 81.62 88 ALA A C 1
ATOM 645 O O . ALA A 1 88 ? 8.398 18.234 9.527 1.00 81.62 88 ALA A O 1
ATOM 646 N N . ASP A 1 89 ? 8.800 19.860 8.023 1.00 84.38 89 ASP A N 1
ATOM 647 C CA . ASP A 1 89 ? 7.468 19.877 7.396 1.00 84.38 89 ASP A CA 1
ATOM 648 C C . ASP A 1 89 ? 7.071 18.503 6.821 1.00 84.38 89 ASP A C 1
ATOM 650 O O . ASP A 1 89 ? 5.952 18.042 7.029 1.00 84.38 89 ASP A O 1
ATOM 654 N N . GLN A 1 90 ? 7.994 17.772 6.186 1.00 80.56 90 GLN A N 1
ATOM 655 C CA . GLN A 1 90 ? 7.689 16.428 5.678 1.00 80.56 90 GLN A CA 1
ATOM 656 C C . GLN A 1 90 ? 7.399 15.422 6.798 1.00 80.56 90 GLN A C 1
ATOM 658 O O . GLN A 1 90 ? 6.544 14.550 6.626 1.00 80.56 90 GLN A O 1
ATOM 663 N N . TYR A 1 91 ? 8.081 15.526 7.943 1.00 81.06 91 TYR A N 1
ATOM 664 C CA . TYR A 1 91 ? 7.778 14.686 9.105 1.00 81.06 91 TYR A CA 1
ATOM 665 C C . TYR A 1 91 ? 6.426 15.042 9.724 1.00 81.06 91 TYR A C 1
ATOM 667 O O . TYR A 1 91 ? 5.676 14.133 10.077 1.00 81.06 91 TYR A O 1
ATOM 675 N N . GLN A 1 92 ? 6.101 16.335 9.810 1.00 84.75 92 GLN A N 1
ATOM 676 C CA . GLN A 1 92 ? 4.801 16.802 10.296 1.00 84.75 92 GLN A CA 1
ATOM 677 C C . GLN A 1 92 ? 3.668 16.286 9.409 1.00 84.75 92 GLN A C 1
ATOM 679 O O . GLN A 1 92 ? 2.792 15.585 9.906 1.00 84.75 92 GLN A O 1
ATOM 684 N N . ARG A 1 93 ? 3.749 16.488 8.088 1.00 84.62 93 ARG A N 1
ATOM 685 C CA . ARG A 1 93 ? 2.743 15.989 7.133 1.00 84.62 93 ARG A CA 1
ATOM 686 C C . ARG A 1 93 ? 2.578 14.474 7.182 1.00 84.62 93 ARG A C 1
ATOM 688 O O . ARG A 1 93 ? 1.461 13.969 7.104 1.00 84.62 93 ARG A O 1
ATOM 695 N N . ALA A 1 94 ? 3.677 13.730 7.313 1.00 83.31 94 ALA A N 1
ATOM 696 C CA . ALA A 1 94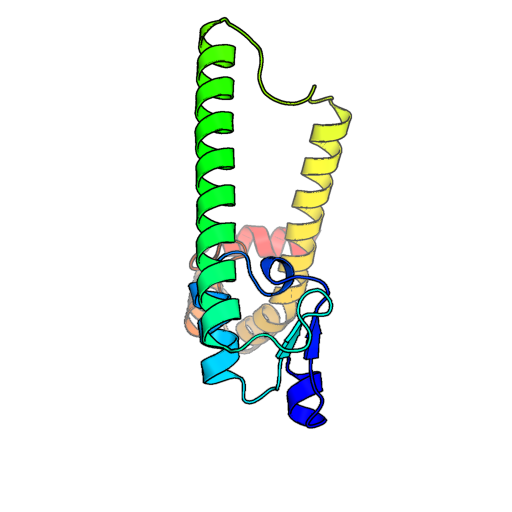 ? 3.612 12.278 7.463 1.00 83.31 94 ALA A CA 1
ATOM 697 C C . ALA A 1 94 ? 2.927 11.869 8.779 1.00 83.31 94 ALA A C 1
ATOM 699 O O . ALA A 1 94 ? 2.157 10.908 8.793 1.00 83.31 94 ALA A O 1
ATOM 700 N N . GLY A 1 95 ? 3.183 12.601 9.868 1.00 86.69 95 GLY A N 1
ATOM 701 C CA . GLY A 1 95 ? 2.518 12.415 11.155 1.00 86.69 95 GLY A CA 1
ATOM 702 C C . GLY A 1 95 ? 1.022 12.718 11.088 1.00 86.69 95 GLY A C 1
ATOM 703 O O . GLY A 1 95 ? 0.218 11.891 11.503 1.00 86.69 95 GLY A O 1
ATOM 704 N N . GLU A 1 96 ? 0.642 13.850 10.500 1.00 89.38 96 GLU A N 1
ATOM 705 C CA . GLU A 1 96 ? -0.755 14.247 10.289 1.00 89.38 96 GLU A CA 1
ATOM 706 C C . GLU A 1 96 ? -1.515 13.223 9.444 1.00 89.38 96 GLU A C 1
ATOM 708 O O . GLU A 1 96 ? -2.609 12.801 9.817 1.00 89.38 96 GLU A O 1
ATOM 713 N N . ALA A 1 97 ? -0.917 12.760 8.343 1.00 89.06 97 ALA A N 1
ATOM 714 C CA . ALA A 1 97 ? -1.511 11.731 7.497 1.00 89.06 97 ALA A CA 1
ATOM 715 C C . ALA A 1 97 ? -1.694 10.402 8.248 1.00 89.06 97 ALA A C 1
ATOM 717 O O . ALA A 1 97 ? -2.737 9.761 8.123 1.00 89.06 97 ALA A O 1
ATOM 718 N N . ALA A 1 98 ? -0.707 9.995 9.053 1.00 87.69 98 ALA A N 1
ATOM 719 C CA . ALA A 1 98 ? -0.798 8.783 9.864 1.00 87.69 98 ALA A CA 1
ATOM 720 C C . ALA A 1 98 ? -1.866 8.896 10.964 1.00 87.69 98 ALA A C 1
ATOM 722 O O . ALA A 1 98 ? -2.570 7.920 11.231 1.00 87.69 98 ALA A O 1
ATOM 723 N N . THR A 1 99 ? -2.001 10.071 11.583 1.00 88.31 99 THR A N 1
ATOM 724 C CA . THR A 1 99 ? -3.053 10.359 12.564 1.00 88.31 99 THR A CA 1
ATOM 725 C C . THR A 1 99 ? -4.424 10.291 11.908 1.00 88.31 99 THR A C 1
ATOM 727 O O . THR A 1 99 ? -5.239 9.483 12.343 1.00 88.31 99 THR A O 1
ATOM 730 N N . ARG A 1 100 ? -4.626 11.005 10.792 1.00 90.38 100 ARG A N 1
ATOM 731 C CA . ARG A 1 100 ? -5.884 10.978 10.034 1.00 90.38 100 ARG A CA 1
ATOM 732 C C . ARG A 1 100 ? -6.276 9.555 9.638 1.00 90.38 100 ARG A C 1
ATOM 734 O O . ARG A 1 100 ? -7.402 9.145 9.870 1.00 90.38 100 ARG A O 1
ATOM 741 N N . GLN A 1 101 ? -5.333 8.761 9.131 1.00 89.75 101 GLN A N 1
ATOM 742 C CA . GLN A 1 101 ? -5.603 7.369 8.769 1.00 89.75 101 GLN A CA 1
ATOM 743 C C . GLN A 1 101 ? -6.023 6.510 9.975 1.00 89.75 101 GLN A C 1
ATOM 745 O O . GLN A 1 101 ? -6.840 5.596 9.838 1.00 89.75 101 GLN A O 1
ATOM 750 N N . ALA A 1 102 ? -5.448 6.762 11.152 1.00 88.50 102 ALA A N 1
ATOM 751 C CA . ALA A 1 102 ? -5.829 6.063 12.372 1.00 88.50 102 ALA A CA 1
ATOM 752 C C . ALA A 1 102 ? -7.226 6.481 12.863 1.00 88.50 102 ALA A C 1
ATOM 754 O O . ALA A 1 102 ? -7.961 5.621 13.349 1.00 88.50 102 ALA A O 1
ATOM 755 N N . ASP A 1 103 ? -7.596 7.750 12.695 1.00 91.25 103 ASP A N 1
ATOM 756 C CA . ASP A 1 103 ? -8.912 8.279 13.065 1.00 91.25 103 ASP A CA 1
ATOM 757 C C . ASP A 1 103 ? -10.000 7.784 12.102 1.00 91.25 103 ASP A C 1
ATOM 759 O O . ASP A 1 103 ? -11.021 7.263 12.548 1.00 91.25 103 ASP A O 1
ATOM 763 N N . ASP A 1 104 ? -9.734 7.794 10.792 1.00 91.94 104 ASP A N 1
ATOM 764 C CA . ASP A 1 104 ? -10.615 7.217 9.769 1.00 91.94 104 ASP A CA 1
ATOM 765 C C . ASP A 1 104 ? -10.864 5.723 10.035 1.00 91.94 104 ASP A C 1
ATOM 767 O O . ASP A 1 104 ? -11.994 5.229 9.966 1.00 91.94 104 ASP A O 1
ATOM 771 N N . PHE A 1 105 ? -9.808 4.982 10.393 1.00 92.06 105 PHE A N 1
ATOM 772 C CA . PHE A 1 105 ? -9.944 3.579 10.774 1.00 92.06 105 PHE A CA 1
ATOM 773 C C . PHE A 1 105 ? -10.788 3.424 12.043 1.00 92.06 105 PHE A C 1
ATOM 775 O O . PHE A 1 105 ? -11.653 2.548 12.091 1.00 92.06 105 PHE A O 1
ATOM 782 N N . ALA A 1 106 ? -10.574 4.261 13.060 1.00 91.50 106 ALA A N 1
ATOM 783 C CA . ALA A 1 106 ? -11.363 4.215 14.284 1.00 91.50 106 ALA A CA 1
ATOM 784 C C . ALA A 1 106 ? -12.852 4.456 13.997 1.00 91.50 106 ALA A C 1
ATOM 786 O O . ALA A 1 106 ? -13.689 3.648 14.409 1.00 91.50 106 ALA A O 1
ATOM 787 N N . ALA A 1 107 ? -13.169 5.486 13.209 1.00 92.06 107 ALA A N 1
ATOM 788 C CA . ALA A 1 107 ? -14.524 5.794 12.764 1.00 92.06 107 ALA A CA 1
ATOM 789 C C . ALA A 1 107 ? -15.158 4.625 11.989 1.00 92.06 107 ALA A C 1
ATOM 791 O O . ALA A 1 107 ? -16.315 4.283 12.223 1.00 92.06 107 ALA A O 1
ATOM 792 N N . SER A 1 108 ? -14.387 3.940 11.137 1.00 92.88 108 SER A N 1
ATOM 793 C CA . SER A 1 108 ? -14.873 2.771 10.387 1.00 92.88 108 SER A CA 1
ATOM 794 C C . SER A 1 108 ? -15.242 1.574 11.277 1.00 92.88 108 SER A C 1
ATOM 796 O O . SER A 1 108 ? -16.123 0.788 10.934 1.00 92.88 108 SER A O 1
ATOM 798 N N . VAL A 1 109 ? -14.588 1.434 12.437 1.00 92.38 109 VAL A N 1
ATOM 799 C CA . VAL A 1 109 ? -14.822 0.339 13.394 1.00 92.38 109 VAL A CA 1
ATOM 800 C C . VAL A 1 109 ? -15.902 0.702 14.421 1.00 92.38 109 VAL A C 1
ATOM 802 O O . VAL A 1 109 ? -16.481 -0.196 15.037 1.00 92.38 109 VAL A O 1
ATOM 805 N N . ALA A 1 110 ? -16.224 1.989 14.586 1.00 92.12 110 ALA A N 1
ATOM 806 C CA . ALA A 1 110 ? -17.190 2.476 15.571 1.00 92.12 110 ALA A CA 1
ATOM 807 C C . ALA A 1 110 ? -18.573 1.783 15.509 1.00 92.12 110 ALA A C 1
ATOM 809 O O . ALA A 1 110 ? -19.079 1.420 16.575 1.00 92.12 110 ALA A O 1
ATOM 810 N N . PRO A 1 111 ? -19.170 1.495 14.330 1.00 93.69 111 PRO A N 1
ATOM 811 C CA . PRO A 1 111 ? -20.443 0.772 14.261 1.00 93.69 111 PRO A CA 1
ATOM 812 C C . PRO A 1 111 ? -20.348 -0.649 14.831 1.00 93.69 111 PRO A C 1
ATOM 814 O O . PRO A 1 111 ? -21.171 -1.057 15.647 1.00 93.69 111 PRO A O 1
ATOM 817 N N . VAL A 1 112 ? -19.287 -1.385 14.482 1.00 93.00 112 VAL A N 1
ATOM 818 C CA . VAL A 1 112 ? -19.083 -2.758 14.972 1.00 93.00 112 VAL A CA 1
ATOM 819 C C . VAL A 1 112 ? -18.819 -2.765 16.474 1.00 93.00 112 VAL A C 1
ATOM 821 O O . VAL A 1 112 ? -19.277 -3.653 17.190 1.00 93.00 112 VAL A O 1
ATOM 824 N N . LEU A 1 113 ? -18.093 -1.763 16.968 1.00 92.44 113 LEU A N 1
ATOM 825 C CA . LEU A 1 113 ? -17.867 -1.579 18.394 1.00 92.44 113 LEU A CA 1
ATOM 826 C C . LEU A 1 113 ? -19.184 -1.326 19.150 1.00 92.44 113 LEU A C 1
ATOM 828 O O . LEU A 1 113 ? -19.373 -1.879 20.234 1.00 92.44 113 LEU A O 1
ATOM 832 N N . ALA A 1 114 ? -20.097 -0.531 18.584 1.00 92.19 114 ALA A N 1
ATOM 833 C CA . ALA A 1 114 ? -21.416 -0.292 19.163 1.00 92.19 114 ALA A CA 1
ATOM 834 C C . ALA A 1 114 ? -22.247 -1.584 19.233 1.00 92.19 114 ALA A C 1
ATOM 836 O O . ALA A 1 114 ? -22.846 -1.864 20.272 1.00 92.19 114 ALA A O 1
ATOM 837 N N . ASP A 1 115 ? -22.221 -2.410 18.185 1.00 92.62 115 ASP A N 1
ATOM 838 C CA . ASP A 1 115 ? -22.897 -3.714 18.173 1.00 92.62 115 ASP A CA 1
ATOM 839 C C . ASP A 1 115 ? -22.314 -4.678 19.212 1.00 92.62 115 ASP A C 1
ATOM 841 O O . ASP A 1 115 ? -23.050 -5.365 19.918 1.00 92.62 115 ASP A O 1
ATOM 845 N N . VAL A 1 116 ? -20.985 -4.712 19.340 1.00 92.50 116 VAL A N 1
ATOM 846 C CA . VAL A 1 116 ? -20.284 -5.534 20.337 1.00 92.50 116 VAL A CA 1
ATOM 847 C C . VAL A 1 116 ? -20.655 -5.116 21.763 1.00 92.50 116 VAL A C 1
ATOM 849 O O . VAL A 1 116 ? -20.885 -5.978 22.610 1.00 92.50 116 VAL A O 1
ATOM 852 N N . ARG A 1 117 ? -20.776 -3.810 22.029 1.00 91.44 117 ARG A N 1
ATOM 853 C CA . ARG A 1 117 ? -21.230 -3.299 23.332 1.00 91.44 117 ARG A CA 1
ATOM 854 C C . ARG A 1 117 ? -22.696 -3.626 23.605 1.00 91.44 117 ARG A C 1
ATOM 856 O O . ARG A 1 117 ? -23.015 -4.068 24.703 1.00 91.44 117 ARG A O 1
ATOM 863 N N . LYS A 1 118 ? -23.580 -3.473 22.612 1.00 91.06 118 LYS A N 1
ATOM 864 C CA . LYS A 1 118 ? -24.999 -3.861 22.729 1.00 91.06 118 LYS A CA 1
ATOM 865 C C . LYS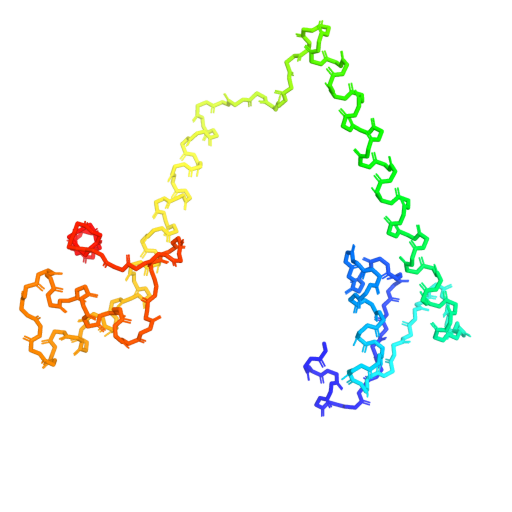 A 1 118 ? -25.175 -5.356 23.002 1.00 91.06 118 LYS A C 1
ATOM 867 O O . LYS A 1 118 ? -26.102 -5.733 23.705 1.00 91.06 118 LYS A O 1
ATOM 872 N N . ALA A 1 119 ? -24.272 -6.191 22.490 1.00 89.12 119 ALA A N 1
ATOM 873 C CA . ALA A 1 119 ? -24.245 -7.627 22.755 1.00 89.12 119 ALA A CA 1
ATOM 874 C C . ALA A 1 119 ? -23.716 -8.002 24.158 1.00 89.12 119 ALA A C 1
ATOM 876 O O . ALA A 1 119 ? -23.646 -9.187 24.472 1.00 89.12 119 ALA A O 1
ATOM 877 N N . GLY A 1 120 ? -23.346 -7.024 24.996 1.00 88.56 120 GLY A N 1
ATOM 878 C CA . GLY A 1 120 ? -22.998 -7.235 26.405 1.00 88.56 120 GLY A CA 1
ATOM 879 C C . GLY A 1 120 ? -21.503 -7.217 26.732 1.00 88.56 120 GLY A C 1
ATOM 880 O O . GLY A 1 120 ? -21.144 -7.438 27.884 1.00 88.56 120 GLY A O 1
ATOM 881 N N . ALA A 1 121 ? -20.615 -6.936 25.772 1.00 90.38 121 ALA A N 1
ATOM 882 C CA . ALA A 1 121 ? -19.187 -6.809 26.066 1.00 90.38 121 ALA A CA 1
ATOM 883 C C . ALA A 1 121 ? -18.906 -5.523 26.867 1.00 90.38 121 ALA A C 1
ATOM 885 O O . ALA A 1 121 ? -19.003 -4.416 26.325 1.00 90.38 121 ALA A O 1
ATOM 886 N N . ALA A 1 122 ? -18.532 -5.669 28.142 1.00 87.25 122 ALA A N 1
ATOM 887 C CA . ALA A 1 122 ? -18.338 -4.552 29.069 1.00 87.25 122 ALA A CA 1
ATOM 888 C C . ALA A 1 122 ? -16.854 -4.214 29.288 1.00 87.25 122 ALA A C 1
ATOM 890 O O . ALA A 1 122 ? -16.488 -3.050 29.453 1.00 87.25 122 ALA A O 1
ATOM 891 N N . SER A 1 123 ? -15.977 -5.216 29.250 1.00 93.62 123 SER A N 1
ATOM 892 C CA . SER A 1 123 ? -14.537 -5.056 29.451 1.00 93.62 123 SER A CA 1
ATOM 893 C C . SER A 1 123 ? -13.765 -4.920 28.135 1.00 93.62 123 SER A C 1
ATOM 895 O O . SER A 1 123 ? -14.151 -5.430 27.082 1.00 93.62 123 SER A O 1
ATOM 897 N N . LEU A 1 124 ? -12.581 -4.298 28.198 1.00 93.94 124 LEU A N 1
ATOM 898 C CA . LEU A 1 124 ? -11.659 -4.214 27.055 1.00 93.94 124 LEU A CA 1
ATOM 899 C C . LEU A 1 124 ? -11.274 -5.594 26.502 1.00 93.94 124 LEU A C 1
ATOM 901 O O . LEU A 1 124 ? -10.943 -5.720 25.321 1.00 93.94 124 LEU A O 1
ATOM 905 N N . ARG A 1 125 ? -11.282 -6.622 27.362 1.00 95.25 125 ARG A N 1
ATOM 906 C CA . ARG A 1 125 ? -10.984 -8.003 26.980 1.00 95.25 125 ARG A CA 1
ATOM 907 C C . ARG A 1 125 ? -12.119 -8.590 26.157 1.00 95.25 125 ARG A C 1
ATOM 909 O O . ARG A 1 125 ? -11.866 -9.047 25.050 1.00 95.25 125 ARG A O 1
ATOM 916 N N . GLU A 1 126 ? -13.345 -8.493 26.657 1.00 93.38 126 GLU A N 1
ATOM 917 C CA . GLU A 1 126 ? -14.536 -8.992 25.964 1.00 93.38 126 GLU A CA 1
ATOM 918 C C . GLU A 1 126 ? -14.735 -8.290 24.622 1.00 93.38 126 GLU A C 1
ATOM 920 O O . GLU A 1 126 ? -15.028 -8.943 23.624 1.00 93.38 126 GLU A O 1
ATOM 925 N N . ILE A 1 127 ? -14.488 -6.977 24.558 1.00 94.50 127 ILE A N 1
ATOM 926 C CA . ILE A 1 127 ? -14.540 -6.229 23.297 1.00 94.50 127 ILE A CA 1
ATOM 927 C C . ILE A 1 127 ? -13.488 -6.758 22.312 1.00 94.50 127 ILE A C 1
ATOM 929 O O . ILE A 1 127 ? -13.796 -6.982 21.141 1.00 94.50 127 ILE A O 1
ATOM 933 N N . ALA A 1 128 ? -12.248 -6.982 22.761 1.00 95.56 128 ALA A N 1
ATOM 934 C CA . ALA A 1 128 ? -11.198 -7.524 21.902 1.00 95.56 128 ALA A CA 1
ATOM 935 C C . ALA A 1 128 ? -11.551 -8.928 21.384 1.00 95.56 128 ALA A C 1
ATOM 937 O O . ALA A 1 128 ? -11.375 -9.208 20.195 1.00 95.56 128 ALA A O 1
ATOM 938 N N . ASP A 1 129 ? -12.063 -9.794 22.255 1.00 95.50 129 ASP A N 1
ATOM 939 C CA . ASP A 1 129 ? -12.443 -11.163 21.913 1.00 95.50 129 ASP A CA 1
ATOM 940 C C . ASP A 1 129 ? -13.627 -11.179 20.935 1.00 95.50 129 ASP A C 1
ATOM 942 O O . ASP A 1 129 ? -13.565 -11.861 19.910 1.00 95.50 129 ASP A O 1
ATOM 946 N N . ALA A 1 130 ? -14.641 -10.339 21.156 1.00 94.44 130 ALA A N 1
ATOM 947 C CA . ALA A 1 130 ? -15.789 -10.196 20.265 1.00 94.44 130 ALA A CA 1
ATOM 948 C C . ALA A 1 130 ? -15.407 -9.639 18.881 1.00 94.44 130 ALA A C 1
ATOM 950 O O . ALA A 1 130 ? -15.864 -10.155 17.857 1.00 94.44 130 ALA A O 1
ATOM 951 N N . LEU A 1 131 ? -14.528 -8.631 18.816 1.00 93.38 131 LEU A N 1
ATOM 952 C CA . LEU A 1 131 ? -14.011 -8.107 17.545 1.00 93.38 131 LEU A CA 1
ATOM 953 C C . LEU A 1 131 ? -13.221 -9.176 16.778 1.00 93.38 131 LEU A C 1
ATOM 955 O O . LEU A 1 131 ? -13.380 -9.324 15.565 1.00 93.38 131 LEU A O 1
ATOM 959 N N . ASN A 1 132 ? -12.397 -9.957 17.482 1.00 95.38 132 ASN A N 1
ATOM 960 C CA . ASN A 1 132 ? -11.652 -11.061 16.884 1.00 95.38 132 ASN A CA 1
ATOM 961 C C . ASN A 1 132 ? -12.576 -12.174 16.367 1.00 95.38 132 ASN A C 1
ATOM 963 O O . ASN A 1 132 ? -12.323 -12.691 15.273 1.00 95.38 132 ASN A O 1
ATOM 967 N N . ALA A 1 133 ? -13.626 -12.516 17.123 1.00 93.44 133 ALA A N 1
ATOM 968 C CA . ALA A 1 133 ? -14.624 -13.525 16.766 1.00 93.44 133 ALA A CA 1
ATOM 969 C C . ALA A 1 133 ? -15.443 -13.120 15.530 1.00 93.44 133 ALA A C 1
ATOM 971 O O . ALA A 1 133 ? -15.669 -13.943 14.649 1.00 93.44 133 ALA A O 1
ATOM 972 N N . LYS A 1 134 ? -15.785 -11.832 15.398 1.00 90.69 134 LYS A N 1
ATOM 973 C CA . LYS A 1 134 ? -16.425 -11.256 14.198 1.00 90.69 134 LYS A CA 1
ATOM 974 C C . LYS A 1 134 ? -15.483 -11.128 12.991 1.00 90.69 134 LYS A C 1
ATOM 976 O O . LYS A 1 134 ? -15.873 -10.591 11.961 1.00 90.69 134 LYS A O 1
ATOM 981 N N . GLY A 1 135 ? -14.231 -11.576 13.104 1.00 92.75 135 GLY A N 1
ATOM 982 C CA . GLY A 1 135 ? -13.256 -11.518 12.014 1.00 92.75 135 GLY A CA 1
ATOM 983 C C . GLY A 1 135 ? -12.656 -10.131 11.768 1.00 92.75 135 GLY A C 1
ATOM 984 O O . GLY A 1 135 ? -11.811 -9.995 10.883 1.00 92.75 135 GLY A O 1
ATOM 985 N N . VAL A 1 136 ? -13.002 -9.120 12.571 1.00 92.50 136 VAL A N 1
ATOM 986 C CA . VAL A 1 136 ? -12.439 -7.772 12.439 1.00 92.50 136 VAL A CA 1
ATOM 987 C C . VAL A 1 136 ? -10.955 -7.817 12.791 1.00 92.50 136 VAL A C 1
ATOM 989 O O . VAL A 1 136 ? -10.537 -8.409 13.792 1.00 92.50 136 VAL A O 1
ATOM 992 N N . ARG A 1 137 ? -10.125 -7.190 11.960 1.00 93.38 137 ARG A N 1
ATOM 993 C CA . ARG A 1 137 ? -8.685 -7.049 12.194 1.00 93.38 137 ARG A CA 1
ATOM 994 C C . ARG A 1 137 ? -8.349 -5.590 12.449 1.00 93.38 137 ARG A C 1
ATOM 996 O O . ARG A 1 1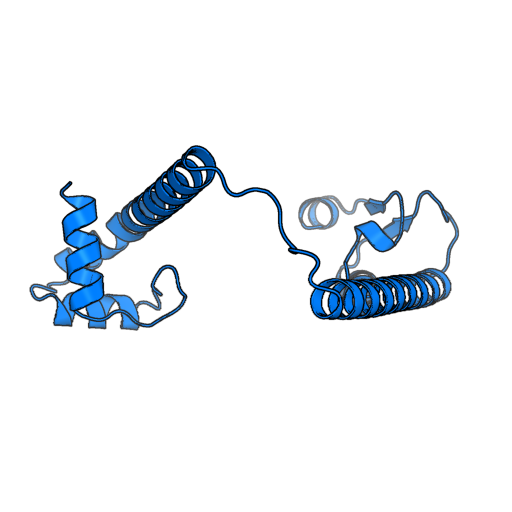37 ? -9.019 -4.694 11.953 1.00 93.38 137 ARG A O 1
ATOM 1003 N N . THR A 1 138 ? -7.303 -5.360 13.233 1.00 92.06 138 THR A N 1
ATOM 1004 C CA . THR A 1 138 ? -6.733 -4.017 13.424 1.00 92.06 138 THR A CA 1
ATOM 1005 C C . THR A 1 138 ? -6.225 -3.454 12.091 1.00 92.06 138 THR A C 1
ATOM 1007 O O . THR A 1 138 ? -5.974 -4.217 11.159 1.00 92.06 138 THR A O 1
ATOM 1010 N N . ALA A 1 139 ? -5.959 -2.146 12.018 1.00 86.94 139 ALA A N 1
ATOM 1011 C CA . ALA A 1 139 ? -5.422 -1.490 10.817 1.00 86.94 139 ALA A CA 1
ATOM 1012 C C . ALA A 1 139 ? -4.154 -2.161 10.241 1.00 86.94 139 ALA A C 1
ATOM 1014 O O . ALA A 1 139 ? -3.890 -2.094 9.046 1.00 86.94 139 ALA A O 1
ATOM 1015 N N . ARG A 1 140 ? -3.366 -2.847 11.084 1.00 86.69 140 ARG A N 1
ATOM 1016 C CA . ARG A 1 140 ? -2.160 -3.598 10.681 1.00 86.69 140 ARG A CA 1
ATOM 1017 C C . ARG A 1 140 ? -2.415 -5.090 10.420 1.00 86.69 140 ARG A C 1
ATOM 1019 O O . ARG A 1 140 ? -1.471 -5.875 10.426 1.00 86.69 140 ARG A O 1
ATOM 1026 N N . GLY A 1 141 ? -3.672 -5.510 10.292 1.00 90.56 141 GLY A N 1
ATOM 1027 C CA . GLY A 1 141 ? -4.068 -6.902 10.048 1.00 90.56 141 GLY A CA 1
ATOM 1028 C C . GLY A 1 141 ? -3.920 -7.841 11.253 1.00 90.56 141 GLY A C 1
ATOM 1029 O O . GLY A 1 141 ? -4.099 -9.049 11.122 1.00 90.56 141 GLY A O 1
ATOM 1030 N N . ARG A 1 142 ? -3.592 -7.323 12.444 1.00 93.50 142 ARG A N 1
ATOM 1031 C CA . ARG A 1 142 ? -3.394 -8.134 13.660 1.00 93.50 142 ARG A CA 1
ATOM 1032 C C . ARG A 1 142 ? -4.702 -8.355 14.418 1.00 93.50 142 ARG A C 1
ATOM 1034 O O . ARG A 1 142 ? -5.652 -7.590 14.245 1.00 93.50 142 ARG A O 1
ATOM 1041 N N . ARG A 1 143 ? -4.711 -9.362 15.300 1.00 95.50 143 ARG A N 1
ATOM 1042 C CA . ARG A 1 143 ? -5.784 -9.581 16.284 1.00 95.50 143 ARG A CA 1
ATOM 1043 C C . ARG A 1 143 ? -5.862 -8.423 17.282 1.00 95.50 143 ARG A C 1
ATOM 1045 O O . ARG A 1 143 ? -4.837 -7.840 17.640 1.00 95.50 143 ARG A O 1
ATOM 1052 N N . TRP A 1 144 ? -7.071 -8.138 17.746 1.00 96.19 144 TRP A N 1
ATOM 1053 C CA . TRP A 1 144 ? -7.342 -7.173 18.802 1.00 96.19 144 TRP A CA 1
ATOM 1054 C C . TRP A 1 144 ? -6.799 -7.659 20.145 1.00 96.19 144 TRP A C 1
ATOM 1056 O O . TRP A 1 144 ? -6.872 -8.844 20.468 1.00 96.19 144 TRP A O 1
ATOM 1066 N N . ARG A 1 145 ? -6.250 -6.722 20.919 1.00 96.06 145 ARG A N 1
ATOM 1067 C CA . ARG A 1 145 ? -5.831 -6.887 22.316 1.00 96.06 145 ARG A CA 1
ATOM 1068 C C . ARG A 1 145 ? -6.422 -5.742 23.131 1.00 96.06 145 ARG A C 1
ATOM 1070 O O . ARG A 1 145 ? -6.662 -4.674 22.570 1.00 96.06 145 ARG A O 1
ATOM 1077 N N . GLN A 1 146 ? -6.553 -5.927 24.443 1.00 95.12 146 GLN A N 1
ATOM 1078 C CA . GLN A 1 146 ? -7.096 -4.924 25.373 1.00 95.12 146 GLN A CA 1
ATOM 1079 C C . GLN A 1 146 ? -6.471 -3.532 25.183 1.00 95.12 146 GLN A C 1
ATOM 1081 O O . GLN A 1 146 ? -7.182 -2.542 25.074 1.00 95.12 146 GLN A O 1
ATOM 1086 N N . THR A 1 147 ? -5.145 -3.457 25.029 1.00 95.19 147 THR A N 1
ATOM 1087 C CA . THR A 1 147 ? -4.418 -2.191 24.815 1.00 95.19 147 THR A CA 1
ATOM 1088 C C . THR A 1 147 ? -4.747 -1.507 23.488 1.00 95.19 147 THR A C 1
ATOM 1090 O O . THR A 1 147 ? -4.694 -0.287 23.387 1.00 95.19 147 THR A O 1
ATOM 1093 N N . THR A 1 148 ? -5.079 -2.274 22.448 1.00 93.38 148 THR A N 1
ATOM 1094 C CA . THR A 1 148 ? -5.470 -1.718 21.141 1.00 93.38 148 THR A CA 1
ATOM 1095 C C . THR A 1 148 ? -6.922 -1.256 21.155 1.00 93.38 148 THR A C 1
ATOM 1097 O O . THR A 1 148 ? -7.248 -0.278 20.494 1.00 93.38 148 THR A O 1
ATOM 1100 N N . VAL A 1 149 ? -7.772 -1.919 21.945 1.00 94.19 149 VAL A N 1
ATOM 1101 C CA . VAL A 1 149 ? -9.140 -1.463 22.213 1.00 94.19 149 VAL A CA 1
ATOM 1102 C C . VAL A 1 149 ? -9.125 -0.173 23.035 1.00 94.19 149 VAL A C 1
ATOM 1104 O O . VAL A 1 149 ? -9.822 0.759 22.667 1.00 94.19 149 VAL A O 1
ATOM 1107 N N . ALA A 1 150 ? -8.295 -0.067 24.078 1.00 94.00 150 ALA A N 1
ATOM 1108 C CA . ALA A 1 150 ? -8.164 1.167 24.861 1.00 94.00 150 ALA A CA 1
ATOM 1109 C C . ALA A 1 150 ? -7.811 2.372 23.972 1.00 94.00 150 ALA A C 1
ATOM 1111 O O . ALA A 1 150 ? -8.528 3.364 23.961 1.00 94.00 150 ALA A O 1
ATOM 1112 N N . ARG A 1 151 ? -6.786 2.228 23.123 1.00 93.06 151 ARG A N 1
ATOM 1113 C CA . ARG A 1 151 ? -6.373 3.272 22.168 1.00 93.06 151 ARG A CA 1
ATOM 1114 C C . ARG A 1 151 ? -7.437 3.611 21.126 1.00 93.06 151 ARG A C 1
ATOM 1116 O O . ARG A 1 151 ? -7.493 4.741 20.660 1.00 93.06 151 ARG A O 1
ATOM 1123 N N . LEU A 1 152 ? -8.234 2.625 20.711 1.00 92.50 152 LEU A N 1
ATOM 1124 C CA . LEU A 1 152 ? -9.369 2.857 19.818 1.00 92.50 152 LEU A CA 1
ATOM 1125 C C . LEU A 1 152 ? -10.417 3.727 20.517 1.00 92.50 152 LEU A C 1
ATOM 1127 O O . LEU A 1 152 ? -10.916 4.671 19.920 1.00 92.50 152 LEU A O 1
ATOM 1131 N N . LEU A 1 153 ? -10.737 3.406 21.772 1.00 91.75 153 LEU A N 1
ATOM 1132 C CA . LEU A 1 153 ? -11.721 4.148 22.554 1.00 91.75 153 LEU A CA 1
ATOM 1133 C C . LEU A 1 153 ? -11.266 5.577 22.825 1.00 91.75 153 LEU A C 1
ATOM 1135 O O . LEU A 1 153 ? -12.041 6.484 22.563 1.00 91.75 153 LEU A O 1
ATOM 1139 N N . GLU A 1 154 ? -10.017 5.768 23.254 1.00 92.44 154 GLU A N 1
ATOM 1140 C CA . GLU A 1 154 ? -9.426 7.097 23.468 1.00 92.44 154 GLU A CA 1
ATOM 1141 C C . GLU A 1 154 ? -9.573 7.988 22.229 1.00 92.44 154 GLU A C 1
ATOM 1143 O O . GLU A 1 154 ? -9.938 9.151 22.352 1.00 92.44 154 GLU A O 1
ATOM 1148 N N . ARG A 1 155 ? -9.357 7.429 21.030 1.00 91.94 155 ARG A N 1
ATOM 1149 C CA . ARG A 1 155 ? -9.502 8.154 19.758 1.00 91.94 155 ARG A CA 1
ATOM 1150 C C . ARG A 1 155 ? -10.940 8.474 19.379 1.00 91.94 155 ARG A C 1
ATOM 1152 O O . ARG A 1 155 ? -11.168 9.474 18.726 1.00 91.94 155 ARG A O 1
ATOM 1159 N N . LEU A 1 156 ? -11.895 7.621 19.740 1.00 88.75 156 LEU A N 1
ATOM 1160 C CA . LEU A 1 156 ? -13.314 7.863 19.463 1.00 88.75 156 LEU A CA 1
ATOM 1161 C C . LEU A 1 156 ? -13.943 8.865 20.438 1.00 88.75 156 LEU A C 1
ATOM 1163 O O . LEU A 1 156 ? -15.046 9.342 20.188 1.00 88.75 156 LEU A O 1
ATOM 1167 N N . THR A 1 157 ? -13.275 9.128 21.561 1.00 84.44 157 THR A N 1
ATOM 1168 C CA . THR A 1 157 ? -13.706 10.095 22.578 1.00 84.44 157 THR A CA 1
ATOM 1169 C C . THR A 1 157 ? -12.968 11.431 22.516 1.00 84.44 157 THR A C 1
ATOM 1171 O O . THR A 1 157 ? -13.388 12.357 23.205 1.00 84.44 157 THR A O 1
ATOM 1174 N N . ALA A 1 158 ? -11.866 11.504 21.765 1.00 68.31 158 ALA A N 1
ATOM 1175 C CA . ALA A 1 158 ? -11.085 12.718 21.531 1.00 68.31 158 ALA A CA 1
ATOM 1176 C C . ALA A 1 158 ? -11.698 13.549 20.397 1.00 68.31 158 ALA A C 1
ATOM 1178 O O . ALA A 1 158 ? -11.645 14.793 20.511 1.00 68.31 158 ALA A O 1
#

Radius of gyration: 24.39 Å; chains: 1; bounding box: 56×37×64 Å

Sequence (158 aa):
MAACRGLRATLIVAKADRLGRRASHVLGLIDNSNVPVVFAEMPNASDLEIGIRAILAQEEARLISERTKSALAAAKSRGAKLGGPRTADQYQRAGEAATRQADDFAASVAPVLADVRKAGAASLREIADALNAKGVRTARGRRWRQTTVARLLERLTA

Foldseek 3Di:
DVVCLVVVHAAEAQDLCVQDLALVSSLCCVPPVNHHYAHPVCRPDDSVRSSVVRVVVNVVVVVVVVVVVVVVVVCVVVVNDDDDPCDPVNVVVVVVVVLVVQLVQLVVCVVVLVVQVVVPQDALASSQVSCVVVVHADPVRHGGDSVNSVVSVVSVVD

pLDDT: mean 85.82, std 8.07, range [62.91, 96.19]